Protein AF-A0A2T2SH73-F1 (afdb_monomer_lite)

pLDDT: mean 85.11, std 11.9, range [51.81, 97.94]

Secondary structure (DSSP, 8-state):
-HHHHHHH--TT-----SS------TTPPEEEEE--SHHHHHHHHHHHHTT-EEEEE---

Structure (mmCIF, N/CA/C/O backbone):
data_AF-A0A2T2SH73-F1
#
_entry.id   AF-A0A2T2SH73-F1
#
loop_
_atom_site.group_PDB
_atom_site.id
_atom_site.type_symbol
_atom_site.label_atom_id
_atom_site.label_alt_id
_atom_site.label_comp_id
_atom_site.label_asym_id
_atom_site.label_entity_id
_atom_site.label_seq_id
_atom_site.pdbx_PDB_ins_code
_atom_site.Cartn_x
_atom_site.Cartn_y
_atom_site.Cartn_z
_atom_site.occupancy
_atom_site.B_iso_or_equiv
_atom_site.auth_seq_id
_atom_site.auth_comp_id
_atom_site.auth_asym_id
_atom_site.auth_atom_id
_atom_site.pdbx_PDB_model_num
ATOM 1 N N . MET A 1 1 ? -9.510 11.636 -19.691 1.00 51.81 1 MET A N 1
ATOM 2 C CA . MET A 1 1 ? -10.075 10.381 -19.134 1.00 51.81 1 MET A CA 1
ATOM 3 C C . MET A 1 1 ? -10.411 10.585 -17.652 1.00 51.81 1 MET A C 1
ATOM 5 O O . MET A 1 1 ? -9.593 10.292 -16.795 1.00 51.81 1 MET A O 1
ATOM 9 N N . SER A 1 2 ? -11.601 11.125 -17.352 1.00 69.00 2 SER A N 1
ATOM 10 C CA . SER A 1 2 ? -12.050 11.533 -15.997 1.00 69.00 2 SER A CA 1
ATOM 11 C C . SER A 1 2 ? -12.125 10.386 -14.971 1.00 69.00 2 SER A C 1
ATOM 13 O O . SER A 1 2 ? -12.048 10.623 -13.768 1.00 69.00 2 SER A O 1
ATOM 15 N N . TRP A 1 3 ? -12.255 9.139 -15.429 1.00 75.31 3 TRP A N 1
ATOM 16 C CA . TRP A 1 3 ? -12.389 7.974 -14.552 1.00 75.31 3 TRP A CA 1
ATOM 17 C C . TRP A 1 3 ? -11.067 7.566 -13.871 1.00 75.31 3 TRP A C 1
ATOM 19 O O . TRP A 1 3 ? -11.083 7.147 -12.718 1.00 75.31 3 TRP A O 1
ATOM 29 N N . LEU A 1 4 ? -9.922 7.766 -14.538 1.00 61.78 4 LEU A N 1
ATOM 30 C CA . LEU A 1 4 ? -8.590 7.447 -14.001 1.00 61.78 4 LEU A CA 1
ATOM 31 C C . LEU A 1 4 ? -8.207 8.362 -12.831 1.00 61.78 4 LEU A C 1
ATOM 33 O O . LEU A 1 4 ? -7.703 7.896 -11.814 1.00 61.78 4 LEU A O 1
ATOM 37 N N . THR A 1 5 ? -8.504 9.658 -12.935 1.00 59.16 5 THR A N 1
ATOM 38 C CA . THR A 1 5 ? -8.230 10.632 -11.866 1.00 59.16 5 THR A CA 1
ATOM 39 C C . THR A 1 5 ? -9.093 10.371 -10.628 1.00 59.16 5 THR A C 1
ATOM 41 O O . THR A 1 5 ? -8.627 10.546 -9.507 1.00 59.16 5 THR A O 1
ATOM 44 N N . ARG A 1 6 ? -10.327 9.882 -10.827 1.00 60.88 6 ARG A N 1
ATOM 45 C CA . ARG A 1 6 ? -11.278 9.562 -9.750 1.00 60.88 6 ARG A CA 1
ATOM 46 C C . ARG A 1 6 ? -10.878 8.332 -8.926 1.00 60.88 6 ARG A C 1
ATOM 48 O O . ARG A 1 6 ? -11.237 8.247 -7.763 1.00 60.88 6 ARG A O 1
ATOM 55 N N . LEU A 1 7 ? -10.141 7.389 -9.516 1.00 59.72 7 LEU A N 1
ATOM 56 C CA . LEU A 1 7 ? -9.581 6.239 -8.793 1.00 59.72 7 LEU A CA 1
ATOM 57 C C . LEU A 1 7 ? -8.297 6.592 -8.034 1.00 59.72 7 LEU A C 1
ATOM 59 O O . LEU A 1 7 ? -8.024 6.007 -6.991 1.00 59.72 7 LEU A O 1
ATOM 63 N N . ALA A 1 8 ? -7.512 7.538 -8.553 1.00 62.47 8 ALA A N 1
ATOM 64 C CA . ALA A 1 8 ? -6.263 7.958 -7.926 1.00 62.47 8 ALA A CA 1
ATOM 65 C C . ALA A 1 8 ? -6.484 8.855 -6.696 1.00 62.47 8 ALA A C 1
ATOM 67 O O . ALA A 1 8 ? -5.672 8.829 -5.772 1.00 62.47 8 ALA A O 1
ATOM 68 N N . HIS A 1 9 ? -7.568 9.636 -6.674 1.00 66.44 9 HIS A N 1
ATOM 69 C CA . HIS A 1 9 ? -7.892 10.539 -5.574 1.00 66.44 9 HIS A CA 1
ATOM 70 C C . HIS A 1 9 ? -9.112 10.031 -4.809 1.00 66.44 9 HIS A C 1
ATOM 72 O O . HIS A 1 9 ? -10.248 10.15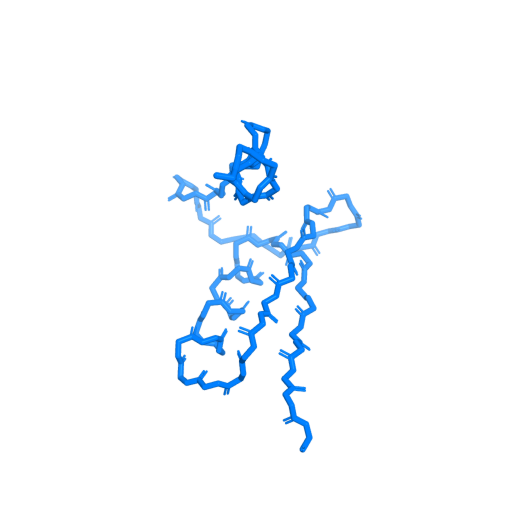7 -5.261 1.00 66.44 9 HIS A O 1
ATOM 78 N N . ARG A 1 10 ? -8.865 9.434 -3.644 1.00 70.50 10 ARG A N 1
ATOM 79 C CA . ARG A 1 10 ? -9.911 9.048 -2.700 1.00 70.50 10 ARG A CA 1
ATOM 80 C C . ARG A 1 10 ? -10.005 10.164 -1.653 1.00 70.50 10 ARG A C 1
ATOM 82 O O . ARG A 1 10 ? -9.067 10.333 -0.879 1.00 70.50 10 ARG A O 1
ATOM 89 N N . ASP A 1 11 ? -11.083 10.946 -1.653 1.00 74.25 11 ASP A N 1
ATOM 90 C CA . ASP A 1 11 ? -11.203 12.164 -0.822 1.00 74.25 11 ASP A CA 1
ATOM 91 C C . ASP A 1 11 ? -11.183 11.888 0.696 1.00 74.25 11 ASP A C 1
ATOM 93 O O . ASP A 1 11 ? -10.836 12.752 1.498 1.00 74.25 11 ASP A O 1
ATOM 97 N N . ASP A 1 12 ? -11.509 10.662 1.099 1.00 75.31 12 ASP A N 1
ATOM 98 C CA . ASP A 1 12 ? -11.442 10.159 2.474 1.00 75.31 12 ASP A CA 1
ATOM 99 C C . ASP A 1 12 ? -10.074 9.544 2.833 1.00 75.31 12 ASP A C 1
ATOM 101 O O . ASP A 1 12 ? -9.789 9.304 4.011 1.00 75.31 12 ASP A O 1
ATOM 105 N N . ALA A 1 13 ? -9.191 9.303 1.855 1.00 71.69 13 ALA A N 1
ATOM 106 C CA . ALA A 1 13 ? -7.856 8.777 2.117 1.00 71.69 13 ALA A CA 1
ATOM 107 C C . ALA A 1 13 ? -6.918 9.887 2.604 1.00 71.69 13 ALA A C 1
ATOM 109 O O . ALA A 1 13 ? -6.215 10.536 1.833 1.00 71.69 13 ALA A O 1
ATOM 110 N N . SER A 1 14 ? -6.844 10.057 3.923 1.00 76.38 14 SER A N 1
ATOM 111 C CA . SER A 1 14 ? -5.821 10.891 4.556 1.00 76.38 14 SER A CA 1
ATOM 112 C C . SER A 1 14 ? -4.695 10.040 5.147 1.00 76.38 14 SER A C 1
ATOM 114 O O . SER A 1 14 ? -4.917 9.048 5.844 1.00 76.38 14 SER A O 1
ATOM 116 N N . LEU A 1 15 ? -3.447 10.431 4.878 1.00 80.81 15 LEU A N 1
ATOM 117 C CA . LEU A 1 15 ? -2.289 9.841 5.541 1.00 80.81 15 LEU A CA 1
ATOM 118 C C . LEU A 1 15 ? -2.067 10.545 6.874 1.00 80.81 15 LEU A C 1
ATOM 120 O O . LEU A 1 15 ? -1.901 11.764 6.909 1.00 80.81 15 LEU A O 1
ATOM 124 N N . ASN A 1 16 ? -1.972 9.783 7.963 1.00 77.31 16 ASN A N 1
ATOM 125 C CA . ASN A 1 16 ? -1.560 10.348 9.239 1.00 77.31 16 ASN A CA 1
ATOM 126 C C . ASN A 1 16 ? -0.099 10.827 9.149 1.00 77.31 16 ASN A C 1
ATOM 128 O O . ASN A 1 16 ? 0.842 10.035 9.224 1.0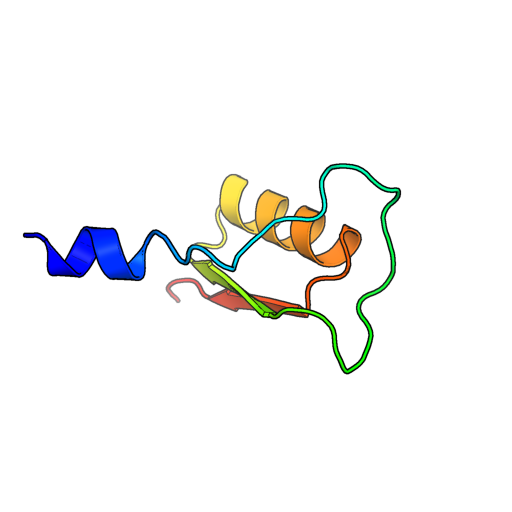0 77.31 16 ASN A O 1
ATOM 132 N N . THR A 1 17 ? 0.079 12.127 8.908 1.00 83.50 17 THR A N 1
ATOM 133 C CA . THR A 1 17 ? 1.373 12.820 8.856 1.00 83.50 17 THR A CA 1
ATOM 134 C C . THR A 1 17 ? 1.670 13.641 10.100 1.00 83.50 17 THR A C 1
ATOM 136 O O . THR A 1 17 ? 2.805 14.084 10.251 1.00 83.50 17 THR A O 1
ATOM 139 N N . ARG A 1 18 ? 0.661 13.867 10.947 1.00 84.19 18 ARG A N 1
ATOM 140 C CA . ARG A 1 18 ? 0.687 14.884 12.003 1.00 84.19 18 ARG A CA 1
ATOM 141 C C . ARG A 1 18 ? 1.037 14.319 13.374 1.00 84.19 18 ARG A C 1
ATOM 143 O O . ARG A 1 18 ? 1.441 15.084 14.238 1.00 84.19 18 ARG A O 1
ATOM 150 N N . THR A 1 19 ? 0.876 13.013 13.588 1.00 81.94 19 THR A N 1
ATOM 151 C CA . THR A 1 19 ? 1.175 12.377 14.877 1.00 81.94 19 THR A CA 1
ATOM 152 C C . THR A 1 19 ? 2.326 11.386 14.778 1.00 81.94 19 THR A C 1
ATOM 154 O O . THR A 1 19 ? 2.725 10.966 13.689 1.00 81.94 19 THR A O 1
ATOM 157 N N . ALA A 1 20 ? 2.832 10.982 15.944 1.00 84.56 20 ALA A N 1
ATOM 158 C CA . ALA A 1 20 ? 3.850 9.951 16.051 1.00 84.56 20 ALA A CA 1
ATOM 159 C C . ALA A 1 20 ? 3.407 8.624 15.390 1.00 84.56 20 ALA A C 1
ATOM 161 O O . ALA A 1 20 ? 2.209 8.309 15.377 1.00 84.56 20 ALA A O 1
ATOM 162 N N . PRO A 1 21 ? 4.368 7.845 14.856 1.00 82.19 21 PRO A N 1
ATOM 163 C CA . PRO A 1 21 ? 4.152 6.482 14.380 1.00 82.19 21 PRO A CA 1
ATOM 164 C C . PRO A 1 21 ? 3.399 5.631 15.412 1.00 82.19 21 PRO A C 1
ATOM 166 O O . PRO A 1 21 ? 3.726 5.653 16.598 1.00 82.19 21 PRO A O 1
ATOM 169 N N . ARG A 1 22 ? 2.404 4.862 14.965 1.00 80.56 22 ARG A N 1
ATOM 170 C CA . ARG A 1 22 ? 1.625 3.946 15.808 1.00 80.56 22 ARG A CA 1
ATOM 171 C C . ARG A 1 22 ? 1.558 2.577 15.126 1.00 80.56 22 ARG A C 1
ATOM 173 O O . ARG A 1 22 ? 1.384 2.535 13.911 1.00 80.56 22 ARG A O 1
ATOM 180 N N . PRO A 1 23 ? 1.640 1.457 15.865 1.00 82.38 23 PRO A N 1
ATOM 181 C CA . PRO A 1 23 ? 1.417 0.134 15.290 1.00 82.38 23 PRO A CA 1
ATOM 182 C C . PRO A 1 23 ? 0.021 0.011 14.660 1.00 82.38 23 PRO A C 1
ATOM 184 O O . PRO A 1 23 ? -0.968 0.483 15.227 1.00 82.38 23 PRO A O 1
ATOM 187 N N . ALA A 1 24 ? -0.063 -0.641 13.498 1.00 83.88 24 ALA A N 1
ATOM 188 C CA . ALA A 1 24 ? -1.334 -0.906 12.827 1.00 83.88 24 ALA A CA 1
ATOM 189 C C . ALA A 1 24 ? -2.181 -1.891 13.653 1.00 83.88 24 ALA A C 1
ATOM 191 O O . ALA A 1 24 ? -1.721 -2.986 13.974 1.00 83.88 24 ALA A O 1
ATOM 192 N N . GLY A 1 25 ? -3.409 -1.495 13.994 1.00 84.50 25 GLY A N 1
ATOM 193 C CA . GLY A 1 25 ? -4.394 -2.351 14.662 1.00 84.50 25 GLY A CA 1
ATOM 194 C C . GLY A 1 25 ? -5.399 -2.987 13.687 1.00 84.50 25 GLY A C 1
ATOM 195 O O . GLY A 1 25 ? -5.351 -2.712 12.489 1.00 84.50 25 GLY A O 1
ATOM 196 N N . PRO A 1 26 ? -6.358 -3.791 14.176 1.00 85.38 26 PRO A N 1
ATOM 197 C CA . PRO A 1 26 ? -7.357 -4.465 13.335 1.00 85.38 26 PRO A CA 1
ATOM 198 C C . PRO A 1 26 ? -8.207 -3.513 12.475 1.00 85.38 26 PRO A C 1
ATOM 200 O O . PRO A 1 26 ? -8.520 -3.828 11.332 1.00 85.38 26 PRO A O 1
ATOM 203 N N . GLY A 1 27 ? -8.525 -2.321 12.994 1.00 86.81 27 GLY A N 1
ATOM 204 C CA . GLY A 1 27 ? -9.258 -1.269 12.275 1.00 86.81 27 GLY A CA 1
ATOM 205 C C . GLY A 1 27 ? -8.376 -0.301 11.478 1.00 86.81 27 GLY A C 1
ATOM 206 O O . GLY A 1 27 ? -8.851 0.750 11.058 1.00 86.81 27 GLY A O 1
ATOM 207 N N . ALA A 1 28 ? -7.085 -0.598 11.310 1.00 88.56 28 ALA A N 1
ATOM 208 C CA . ALA A 1 28 ? -6.181 0.287 10.590 1.00 88.56 28 ALA A CA 1
ATOM 209 C C . ALA A 1 28 ? -6.536 0.386 9.094 1.00 88.56 28 ALA A C 1
ATOM 211 O O . ALA A 1 28 ? -6.848 -0.641 8.466 1.00 88.5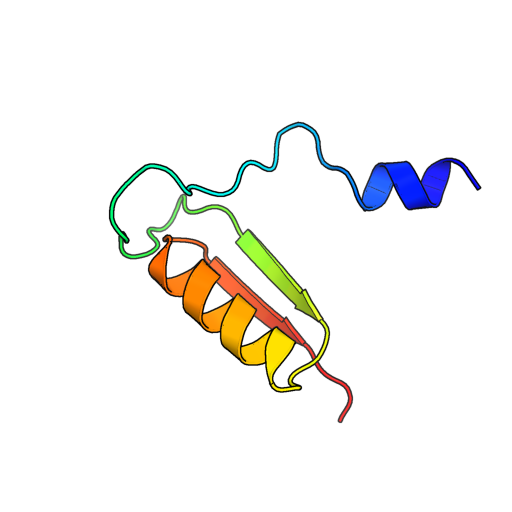6 28 ALA A O 1
ATOM 212 N N . PRO A 1 29 ? -6.409 1.589 8.497 1.00 87.88 29 PRO A N 1
ATOM 213 C CA . PRO A 1 29 ? -6.572 1.775 7.062 1.00 87.88 29 PRO A CA 1
ATOM 214 C C . PRO A 1 29 ? -5.573 0.908 6.286 1.00 87.88 29 PRO A C 1
ATOM 216 O O . PRO A 1 29 ? -4.443 0.676 6.726 1.00 87.88 29 PRO A O 1
ATOM 219 N N . HIS A 1 30 ? -6.002 0.407 5.129 1.00 90.00 30 HIS A N 1
ATOM 220 C CA . HIS A 1 30 ? -5.196 -0.457 4.267 1.00 90.00 30 HIS A CA 1
ATOM 221 C C . HIS A 1 30 ? -4.666 0.339 3.083 1.00 90.00 30 HIS A C 1
ATOM 223 O O . HIS A 1 30 ? -5.428 1.003 2.387 1.00 90.00 30 HIS A O 1
ATOM 229 N N . ALA A 1 31 ? -3.360 0.262 2.866 1.00 92.31 31 ALA A N 1
ATOM 230 C CA . ALA A 1 31 ? -2.692 0.810 1.703 1.00 92.31 31 ALA A CA 1
ATOM 231 C C . ALA A 1 31 ? -2.125 -0.319 0.835 1.00 92.31 31 ALA A C 1
ATOM 233 O O . ALA A 1 31 ? -1.574 -1.300 1.342 1.00 92.31 31 ALA A O 1
ATOM 234 N N . VAL A 1 32 ? -2.226 -0.148 -0.480 1.00 94.12 32 VAL A N 1
ATOM 235 C CA . VAL A 1 32 ? -1.565 -1.004 -1.465 1.00 94.12 32 VAL A CA 1
ATOM 236 C C . VAL A 1 32 ? -0.429 -0.205 -2.087 1.00 94.12 32 VAL A C 1
ATOM 238 O O . VAL A 1 32 ? -0.637 0.923 -2.528 1.00 94.12 32 VAL A O 1
ATOM 241 N N . VAL A 1 33 ? 0.771 -0.777 -2.100 1.00 95.19 33 VAL A N 1
ATOM 242 C CA . VAL A 1 33 ? 1.947 -0.200 -2.755 1.00 95.19 33 VAL A CA 1
ATOM 243 C C . VAL A 1 33 ? 2.285 -1.060 -3.964 1.00 95.19 33 VAL A C 1
ATOM 245 O O . VAL A 1 33 ? 2.402 -2.276 -3.834 1.00 95.19 33 VAL A O 1
ATOM 248 N N . VAL A 1 34 ? 2.425 -0.429 -5.128 1.00 95.50 34 VAL A N 1
ATOM 249 C CA . VAL A 1 34 ? 2.734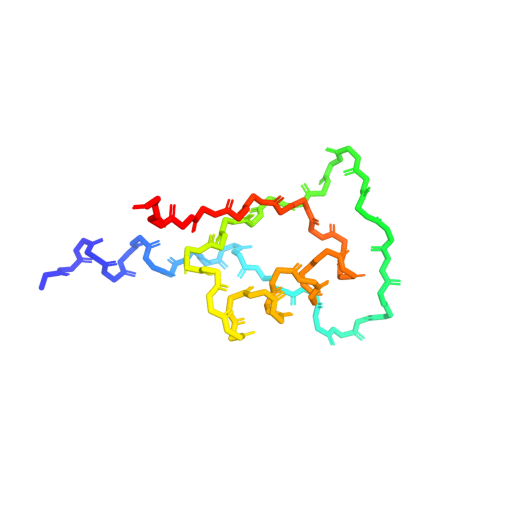 -1.095 -6.399 1.00 95.50 34 VAL A CA 1
ATOM 250 C C . VAL A 1 34 ? 4.163 -0.741 -6.815 1.00 95.50 34 VAL A C 1
ATOM 252 O O . VAL A 1 34 ? 4.484 0.438 -6.959 1.00 95.50 34 VAL A O 1
ATOM 255 N N . GLY A 1 35 ? 4.999 -1.763 -7.006 1.00 96.69 35 GLY A N 1
ATOM 256 C CA . GLY A 1 35 ? 6.432 -1.674 -7.296 1.00 96.69 35 GLY A CA 1
ATOM 257 C C . GLY A 1 35 ? 7.300 -1.832 -6.042 1.00 96.69 35 GLY A C 1
ATOM 258 O O . GLY A 1 35 ? 7.116 -1.091 -5.079 1.00 96.69 35 GLY A O 1
ATOM 259 N N . ALA A 1 36 ? 8.278 -2.748 -6.050 1.00 96.44 36 ALA A N 1
ATOM 260 C CA . ALA A 1 36 ? 9.220 -2.989 -4.945 1.00 96.44 36 ALA A CA 1
ATOM 261 C C . ALA A 1 36 ? 10.625 -2.412 -5.209 1.00 96.44 36 ALA A C 1
ATOM 263 O O . ALA A 1 36 ? 11.614 -2.834 -4.612 1.00 96.44 36 ALA A O 1
ATOM 264 N N . GLY A 1 37 ? 10.716 -1.380 -6.052 1.00 96.31 37 GLY A N 1
ATOM 265 C CA . GLY A 1 37 ? 11.901 -0.524 -6.111 1.00 96.31 37 GLY A CA 1
ATOM 266 C C . GLY A 1 37 ? 12.112 0.271 -4.812 1.00 96.31 37 GLY A C 1
ATOM 267 O O . GLY A 1 37 ? 11.289 0.243 -3.894 1.00 96.31 37 GLY A O 1
ATOM 268 N N . PHE A 1 38 ? 13.192 1.055 -4.750 1.00 97.62 38 PHE A N 1
ATOM 269 C CA . PHE A 1 38 ? 13.575 1.824 -3.555 1.00 97.62 38 PHE A CA 1
ATOM 270 C C . PHE A 1 38 ? 12.435 2.690 -2.993 1.00 97.62 38 PHE A C 1
ATOM 272 O O . PHE A 1 38 ? 12.144 2.649 -1.798 1.00 97.62 38 PHE A O 1
ATOM 279 N N . GLY A 1 39 ? 11.746 3.430 -3.867 1.00 96.75 39 GLY A N 1
ATOM 280 C CA . GLY A 1 39 ? 10.616 4.270 -3.473 1.00 96.75 39 GLY A CA 1
ATOM 281 C C . GLY A 1 39 ? 9.445 3.462 -2.912 1.00 96.75 39 GLY A C 1
ATOM 282 O O . GLY A 1 39 ? 8.901 3.824 -1.875 1.00 96.75 39 GLY A O 1
ATOM 283 N N . GLY A 1 40 ? 9.101 2.336 -3.541 1.00 96.50 40 GLY A N 1
ATOM 284 C CA . GLY A 1 40 ? 7.982 1.496 -3.117 1.00 96.50 40 GLY A CA 1
ATOM 285 C C . GLY A 1 40 ? 8.212 0.846 -1.754 1.00 96.50 40 GLY A C 1
ATOM 286 O O . GLY A 1 40 ? 7.364 0.945 -0.868 1.00 96.50 40 GLY A O 1
ATOM 287 N N . LEU A 1 41 ? 9.398 0.277 -1.527 1.00 97.94 41 LEU A N 1
ATOM 288 C CA . LEU A 1 41 ? 9.765 -0.269 -0.218 1.00 97.94 41 LEU A CA 1
ATOM 289 C C . LEU A 1 41 ? 9.814 0.819 0.864 1.00 97.94 41 LEU A C 1
ATOM 291 O O . LEU A 1 41 ? 9.248 0.634 1.944 1.00 97.94 41 LEU A O 1
ATOM 295 N N . ALA A 1 42 ? 10.416 1.979 0.574 1.00 97.06 42 ALA A N 1
ATOM 296 C CA . ALA A 1 42 ? 10.456 3.102 1.511 1.00 97.06 42 ALA A CA 1
ATOM 297 C C . ALA A 1 42 ? 9.044 3.592 1.878 1.00 97.06 42 ALA A C 1
ATOM 299 O O . ALA A 1 42 ? 8.743 3.824 3.054 1.00 97.06 42 ALA A O 1
ATOM 300 N N . SER A 1 43 ? 8.149 3.698 0.892 1.00 95.81 43 SER A N 1
ATOM 301 C CA . SER A 1 43 ? 6.743 4.039 1.105 1.00 95.81 43 SER A CA 1
ATOM 302 C C . SER A 1 43 ? 6.021 2.980 1.935 1.00 95.81 43 SER A C 1
ATOM 304 O O . SER A 1 43 ? 5.343 3.338 2.898 1.00 95.81 43 SER A O 1
ATOM 306 N N . ALA A 1 44 ? 6.195 1.691 1.626 1.00 95.88 44 ALA A N 1
ATOM 307 C CA . ALA A 1 44 ? 5.576 0.593 2.363 1.00 95.88 44 ALA A CA 1
ATOM 308 C C . ALA A 1 44 ? 5.985 0.604 3.842 1.00 95.88 44 ALA A C 1
ATOM 310 O O . ALA A 1 44 ? 5.121 0.565 4.719 1.00 95.88 44 ALA A O 1
ATOM 311 N N . ILE A 1 45 ? 7.282 0.752 4.129 1.00 94.69 45 ILE A N 1
ATOM 312 C CA . ILE A 1 45 ? 7.814 0.853 5.496 1.00 94.69 45 ILE A CA 1
ATOM 313 C C . ILE A 1 45 ? 7.223 2.068 6.217 1.00 94.69 45 ILE A C 1
ATOM 315 O O . ILE A 1 45 ? 6.732 1.951 7.342 1.00 94.69 45 ILE A O 1
ATOM 319 N N . ARG A 1 46 ? 7.214 3.238 5.567 1.00 92.25 46 ARG A N 1
ATOM 320 C CA . ARG A 1 46 ? 6.714 4.483 6.165 1.00 92.25 46 ARG A CA 1
ATOM 321 C C . ARG A 1 46 ? 5.212 4.437 6.440 1.00 92.25 46 ARG A C 1
ATOM 323 O O . ARG A 1 46 ? 4.770 4.952 7.466 1.00 92.25 46 ARG A O 1
ATOM 330 N N . LEU A 1 47 ? 4.432 3.798 5.572 1.00 93.00 47 LEU A N 1
ATOM 331 C CA . LEU A 1 47 ? 3.005 3.552 5.787 1.00 93.00 47 LEU A CA 1
ATOM 332 C C . LEU A 1 47 ? 2.782 2.580 6.953 1.00 93.00 47 LEU A C 1
ATOM 334 O O . LEU A 1 47 ? 1.971 2.865 7.833 1.00 93.00 47 LEU A O 1
ATOM 338 N N . ARG A 1 48 ? 3.555 1.491 7.031 1.00 91.88 48 ARG A N 1
ATOM 339 C CA . ARG A 1 48 ? 3.477 0.525 8.141 1.00 91.88 48 ARG A CA 1
ATOM 340 C C . ARG A 1 48 ? 3.804 1.167 9.487 1.00 91.88 48 ARG A C 1
ATOM 342 O O . ARG A 1 48 ? 3.084 0.938 10.455 1.00 91.88 48 ARG A O 1
ATOM 349 N N . ALA A 1 49 ? 4.834 2.013 9.539 1.00 91.94 49 ALA A N 1
ATOM 350 C CA . ALA A 1 49 ? 5.186 2.786 10.732 1.00 91.94 49 ALA A CA 1
ATOM 351 C C . ALA A 1 49 ? 4.073 3.770 11.137 1.00 91.94 49 ALA A C 1
ATOM 353 O O . ALA A 1 49 ? 3.827 3.998 12.317 1.00 91.94 49 ALA A O 1
ATOM 354 N N . ARG A 1 50 ? 3.345 4.324 10.164 1.00 90.38 50 ARG A N 1
ATOM 355 C CA . ARG A 1 50 ? 2.201 5.220 10.397 1.00 90.38 50 ARG A CA 1
ATOM 356 C C . ARG A 1 50 ? 0.902 4.506 10.764 1.00 90.38 50 ARG A C 1
ATOM 358 O O . ARG A 1 50 ? -0.127 5.161 10.902 1.00 90.38 50 ARG A O 1
ATOM 365 N N . GLY A 1 51 ? 0.949 3.189 10.931 1.00 91.00 51 GLY A N 1
ATOM 366 C CA . GLY A 1 51 ? -0.192 2.405 11.378 1.00 91.00 51 GLY A CA 1
ATOM 367 C C . GLY A 1 51 ? -1.130 1.990 10.259 1.00 91.00 51 GLY A C 1
ATOM 368 O O . GLY A 1 51 ? -2.272 1.656 10.545 1.00 91.00 51 GLY A O 1
ATOM 369 N N . PHE A 1 52 ? -0.666 1.980 9.008 1.00 92.19 52 PHE A N 1
ATOM 370 C CA . PHE A 1 52 ? -1.402 1.368 7.908 1.00 92.19 52 PHE A CA 1
ATOM 371 C C . PHE A 1 52 ? -1.126 -0.134 7.865 1.00 92.19 52 PHE A C 1
ATOM 373 O O . PHE A 1 52 ? 0.003 -0.589 8.078 1.00 92.19 52 PHE A O 1
ATOM 380 N N . ARG A 1 53 ? -2.149 -0.914 7.516 1.00 92.56 53 ARG A N 1
ATOM 381 C CA . ARG A 1 53 ? -1.927 -2.251 6.954 1.00 92.56 53 ARG A CA 1
ATOM 382 C C . ARG A 1 53 ? -1.411 -2.049 5.539 1.00 92.56 53 ARG A C 1
ATOM 384 O O . ARG A 1 53 ? -1.921 -1.180 4.837 1.00 92.56 53 ARG A O 1
ATOM 391 N N . VAL A 1 54 ? -0.402 -2.803 5.125 1.00 93.88 54 VAL A N 1
ATOM 392 C CA . VAL A 1 54 ? 0.245 -2.589 3.827 1.00 93.88 54 VAL A CA 1
ATOM 393 C C . VAL A 1 54 ? 0.327 -3.901 3.068 1.00 93.88 54 VAL A C 1
ATOM 395 O O . VAL A 1 54 ? 0.803 -4.894 3.611 1.00 93.88 54 VAL A O 1
ATOM 398 N N . THR A 1 55 ? -0.108 -3.879 1.810 1.00 96.25 55 THR A N 1
ATOM 399 C CA . THR A 1 55 ? 0.182 -4.927 0.826 1.00 96.25 55 THR A CA 1
ATOM 400 C C . THR A 1 55 ? 1.117 -4.345 -0.221 1.00 96.25 55 THR A C 1
ATOM 402 O O . THR A 1 55 ? 0.784 -3.339 -0.843 1.00 96.25 55 THR A O 1
ATOM 405 N N . LEU A 1 56 ? 2.285 -4.958 -0.398 1.00 96.38 56 LEU A N 1
ATOM 406 C CA . LEU A 1 56 ? 3.227 -4.616 -1.458 1.00 96.38 56 LEU A CA 1
ATOM 407 C C . LEU A 1 56 ? 3.069 -5.632 -2.586 1.00 96.38 56 LEU A C 1
ATOM 409 O O . LEU A 1 56 ? 3.086 -6.835 -2.337 1.00 96.38 5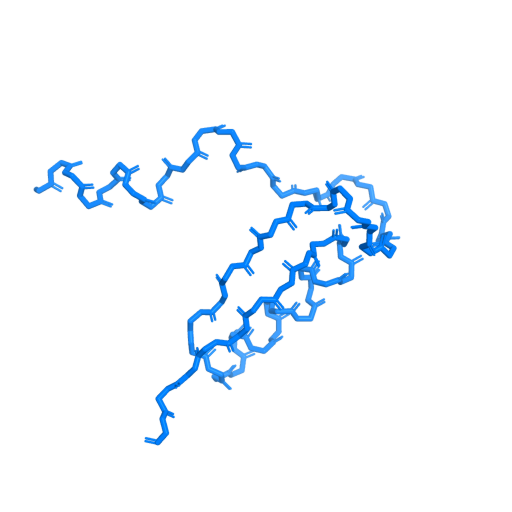6 LEU A O 1
ATOM 413 N N . VAL A 1 57 ? 2.909 -5.141 -3.804 1.00 97.50 57 VAL A N 1
ATOM 414 C CA . VAL A 1 57 ? 2.823 -5.947 -5.022 1.00 97.50 57 VAL A CA 1
ATOM 415 C C . VAL A 1 57 ? 3.885 -5.462 -5.989 1.00 97.50 57 VAL A C 1
ATOM 417 O O . VAL A 1 57 ? 4.026 -4.260 -6.197 1.00 97.50 57 VAL A O 1
ATOM 420 N N . ASP A 1 58 ? 4.615 -6.392 -6.589 1.00 96.75 58 ASP A N 1
ATOM 421 C CA . ASP A 1 58 ? 5.565 -6.101 -7.656 1.00 96.75 58 ASP A CA 1
ATOM 422 C C . ASP A 1 58 ? 5.478 -7.166 -8.748 1.00 96.75 58 ASP A C 1
ATOM 424 O O . ASP A 1 58 ? 4.867 -8.221 -8.554 1.00 96.75 58 ASP A O 1
ATOM 428 N N . ARG A 1 59 ? 6.058 -6.869 -9.908 1.00 92.94 59 ARG A N 1
ATOM 429 C CA . ARG A 1 59 ? 6.214 -7.852 -10.977 1.00 92.94 59 ARG A CA 1
ATOM 430 C C . ARG A 1 59 ? 7.251 -8.904 -10.549 1.00 92.94 59 ARG A C 1
ATOM 432 O O . ARG A 1 59 ? 8.299 -8.541 -10.023 1.00 92.94 59 ARG A O 1
ATOM 439 N N . LEU A 1 60 ? 6.930 -10.178 -10.787 1.00 79.81 60 LEU A N 1
ATOM 440 C CA . LEU A 1 60 ? 7.861 -11.311 -10.691 1.00 79.81 60 LEU A CA 1
ATOM 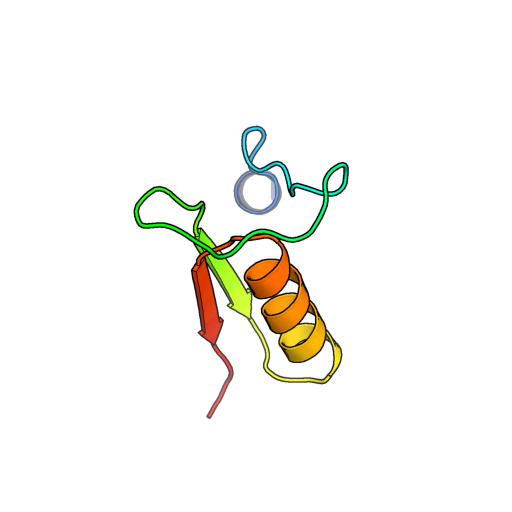441 C C . LEU A 1 60 ? 8.842 -11.331 -11.866 1.00 79.81 60 LEU A C 1
ATOM 443 O O . LEU A 1 60 ? 8.392 -11.039 -13.000 1.00 79.81 60 LEU A O 1
#

Foldseek 3Di:
DVVVVVVVDDPPDDQPPPDFFDAADPPAAEDEFEAPPPVRVVVQVVSRRNRHHYDYDYDD

Sequence (60 aa):
MSWLTRLAHRDDASLNTRTAPRPAGPGAPHAVVVGAGFGGLASAIRLRARGFRVTLVDRL

Radius of gyration: 12.82 Å; chains: 1; bounding box: 26×26×35 Å